Protein AF-A0A401PSS1-F1 (afdb_monomer_lite)

Secondary structure (DSSP, 8-state):
---SHHHHHHHHHHHHHHHHHT--TTHHHHHHHHHHHHHHTT-HHHHHHHHHHHHHHHHHHT-HHHHHHHHHHHHHHHHHHHHHHHHHHT--

Radius of gyration: 17.56 Å; chains: 1; bounding box: 46×33×48 Å

InterPro domains:
  IPR011990 Tetratricopeptide-like helical domain superfamily [G3DSA:1.25.40.10] (1-88)
  IPR011990 Tetratricopeptide-like helical domain superfamily [SSF48452] (2-63)
  IPR019734 Tetratricopeptide repeat [SM00028] (28-61)
  IPR040395 Tetratricopeptide repeat protein 19 [PTHR13143] (2-81)

pLDDT: mean 76.84, std 15.77, range [42.53, 93.88]

Sequence (92 aa):
MKGHHERAYDYVRRASDLARETSHPDEYVILNNLARVLMHKGRYSEAKLVYEEALKQAESKADQPVIERIREGLEELEAKTLKVQVLGEKSY

Foldseek 3Di:
DPDDPPVVVVVLLVVLVVVLPPPPLCPLVVLLVVLVVCLVVVVLVVSLVSLVVSLVVCVSVVVVVSNVSSVVSNVVSVVVVVVVVVVVVPPD

Organism: Scyliorhinus torazame (NCBI:txid75743)

Structure (mmCIF, N/CA/C/O backbone):
data_AF-A0A401PSS1-F1
#
_entry.id   AF-A0A401PSS1-F1
#
loop_
_atom_site.group_PDB
_atom_site.id
_atom_site.type_symbol
_atom_site.label_atom_id
_atom_site.label_alt_id
_atom_site.label_comp_id
_atom_site.label_asym_id
_atom_site.label_entity_id
_atom_site.label_seq_id
_atom_site.pdbx_PDB_ins_code
_atom_site.Cartn_x
_atom_site.Cartn_y
_atom_site.Cartn_z
_atom_site.occupancy
_atom_site.B_iso_or_equiv
_atom_site.auth_seq_id
_atom_site.auth_comp_id
_atom_site.auth_asym_id
_atom_site.auth_atom_id
_atom_site.pdbx_PDB_model_num
ATOM 1 N N . MET A 1 1 ? 23.496 -24.225 7.277 1.00 42.53 1 MET A N 1
ATOM 2 C CA . MET A 1 1 ? 23.989 -24.399 5.894 1.00 42.53 1 MET A CA 1
ATOM 3 C C . MET A 1 1 ? 23.576 -23.183 5.074 1.00 42.53 1 MET A C 1
ATOM 5 O O . MET A 1 1 ? 22.393 -22.983 4.837 1.00 42.53 1 MET A O 1
ATOM 9 N N . LYS A 1 2 ? 24.546 -22.321 4.747 1.00 50.81 2 LYS A N 1
ATOM 10 C CA . LYS A 1 2 ? 24.410 -21.188 3.818 1.00 50.81 2 LYS A CA 1
ATOM 11 C C . LYS A 1 2 ? 24.536 -21.753 2.398 1.00 50.81 2 LYS A C 1
ATOM 13 O O . LYS A 1 2 ? 25.478 -22.501 2.164 1.00 50.81 2 LYS A O 1
ATOM 18 N N . GLY A 1 3 ? 23.616 -21.455 1.481 1.00 52.53 3 GLY A N 1
ATOM 19 C CA . GLY A 1 3 ? 23.775 -21.928 0.094 1.00 52.53 3 GLY A CA 1
ATOM 20 C C . GLY A 1 3 ? 22.576 -21.785 -0.844 1.00 52.53 3 GLY A C 1
ATOM 21 O O . GLY A 1 3 ? 22.767 -21.812 -2.055 1.00 52.53 3 GLY A O 1
ATOM 22 N N . HIS A 1 4 ? 21.356 -21.589 -0.331 1.00 50.53 4 HIS A N 1
ATOM 23 C CA . HIS A 1 4 ? 20.156 -21.499 -1.185 1.00 50.53 4 HIS A CA 1
ATOM 24 C C . HIS A 1 4 ? 19.517 -20.102 -1.260 1.00 50.53 4 HIS A C 1
ATOM 26 O O . HIS A 1 4 ? 18.631 -19.895 -2.081 1.00 50.53 4 HIS A O 1
ATOM 32 N N . HIS A 1 5 ? 19.988 -19.132 -0.466 1.00 52.09 5 HIS A N 1
ATOM 33 C CA . HIS A 1 5 ? 19.406 -17.782 -0.418 1.00 52.09 5 HIS A CA 1
ATOM 34 C C . HIS A 1 5 ? 19.948 -16.823 -1.494 1.00 52.09 5 HIS A C 1
ATOM 36 O O . HIS A 1 5 ? 19.191 -15.995 -1.986 1.00 52.09 5 HIS A O 1
ATOM 42 N N . GLU A 1 6 ? 21.209 -16.950 -1.925 1.00 53.50 6 GLU A N 1
ATOM 43 C CA . GLU A 1 6 ? 21.791 -16.026 -2.921 1.00 53.50 6 GLU A CA 1
ATOM 44 C C . GLU A 1 6 ? 21.245 -16.245 -4.339 1.00 53.50 6 GLU A C 1
ATOM 46 O O . GLU A 1 6 ? 20.906 -15.289 -5.027 1.00 53.50 6 GLU A O 1
ATOM 51 N N . ARG A 1 7 ? 21.066 -17.501 -4.774 1.00 54.69 7 ARG A N 1
ATOM 52 C CA . ARG A 1 7 ? 20.578 -17.797 -6.137 1.00 54.69 7 ARG A CA 1
ATOM 53 C C . ARG A 1 7 ? 19.098 -17.463 -6.331 1.00 54.69 7 ARG A C 1
ATOM 55 O O . ARG A 1 7 ? 18.694 -17.117 -7.437 1.00 54.69 7 ARG A O 1
ATOM 62 N N . ALA A 1 8 ? 18.300 -17.561 -5.267 1.00 55.78 8 ALA A N 1
ATOM 63 C CA . ALA A 1 8 ? 16.896 -17.158 -5.289 1.00 55.78 8 ALA A CA 1
ATOM 64 C C . ALA A 1 8 ? 16.762 -15.640 -5.472 1.00 55.78 8 ALA A C 1
ATOM 66 O O . ALA A 1 8 ? 15.892 -15.184 -6.210 1.00 55.78 8 ALA A O 1
ATOM 67 N N . TYR A 1 9 ? 17.674 -14.872 -4.871 1.00 57.31 9 TYR A N 1
ATOM 68 C CA . TYR A 1 9 ? 17.706 -13.419 -4.997 1.00 57.31 9 TYR A CA 1
ATOM 69 C C . TYR A 1 9 ? 17.975 -12.973 -6.439 1.00 57.31 9 TYR A C 1
ATOM 71 O O . TYR A 1 9 ? 17.272 -12.111 -6.962 1.00 57.31 9 TYR A O 1
ATOM 79 N N . ASP A 1 10 ? 18.923 -13.619 -7.120 1.00 63.38 10 ASP A N 1
ATOM 80 C CA . ASP A 1 10 ? 19.242 -13.307 -8.517 1.00 63.38 10 ASP A CA 1
ATOM 81 C C . ASP A 1 10 ? 18.127 -13.706 -9.492 1.00 63.38 10 ASP A C 1
ATOM 83 O O . ASP A 1 10 ? 17.868 -12.989 -10.462 1.00 63.38 10 ASP A O 1
ATOM 87 N N . TYR A 1 11 ? 17.430 -14.818 -9.235 1.00 62.00 11 TYR A N 1
ATOM 88 C CA . TYR A 1 11 ? 16.277 -15.226 -10.044 1.00 62.00 11 TYR A CA 1
ATOM 89 C C . TYR A 1 11 ? 15.095 -14.272 -9.880 1.00 62.00 11 TYR A C 1
ATOM 91 O O . TYR A 1 11 ? 14.484 -13.882 -10.873 1.00 62.00 11 TYR A O 1
ATOM 99 N N . VAL A 1 12 ? 14.802 -13.854 -8.646 1.00 62.53 12 VAL A N 1
ATOM 100 C CA . VAL A 1 12 ? 13.730 -12.892 -8.359 1.00 62.53 12 VAL A CA 1
ATOM 101 C C . VAL A 1 12 ? 14.068 -11.519 -8.937 1.00 62.53 12 VAL A C 1
ATOM 103 O O . VAL A 1 12 ? 13.203 -10.876 -9.526 1.00 62.53 12 VAL A O 1
ATOM 106 N N . ARG A 1 13 ? 15.335 -11.095 -8.865 1.00 68.31 13 ARG A N 1
ATOM 107 C CA . ARG A 1 13 ? 15.796 -9.846 -9.477 1.00 68.31 13 ARG A CA 1
ATOM 108 C C . ARG A 1 13 ? 15.667 -9.873 -11.003 1.00 68.31 13 ARG A C 1
ATOM 110 O O . ARG A 1 13 ? 15.098 -8.947 -11.566 1.00 68.31 13 ARG A O 1
ATOM 117 N N . ARG A 1 14 ? 16.109 -10.945 -11.671 1.00 66.81 14 ARG A N 1
ATOM 118 C CA . ARG A 1 14 ? 15.966 -11.083 -13.134 1.00 66.81 14 ARG A CA 1
ATOM 119 C C . ARG A 1 14 ? 14.510 -11.193 -13.578 1.00 66.81 14 ARG A C 1
ATOM 121 O O . ARG A 1 14 ? 14.159 -10.643 -14.613 1.00 66.81 14 ARG A O 1
ATOM 128 N N . ALA A 1 15 ? 13.664 -11.871 -12.804 1.00 61.41 15 ALA A N 1
ATOM 129 C CA . ALA A 1 15 ? 12.231 -11.940 -13.075 1.00 61.41 15 ALA A CA 1
ATOM 130 C C . ALA A 1 15 ? 11.553 -10.571 -12.898 1.00 61.41 15 ALA A C 1
ATOM 132 O O . ALA A 1 15 ? 10.693 -10.212 -13.697 1.00 61.41 15 ALA A O 1
ATOM 133 N N . SER A 1 16 ? 11.976 -9.791 -11.898 1.00 59.84 16 SER A N 1
ATOM 134 C CA . SER A 1 16 ? 11.518 -8.412 -11.697 1.00 59.84 16 SER A CA 1
ATOM 135 C C . SER A 1 16 ? 11.944 -7.502 -12.853 1.00 59.84 16 SER A C 1
ATOM 137 O O . SER A 1 16 ? 11.118 -6.762 -13.386 1.00 59.84 16 SER A O 1
ATOM 139 N N . ASP A 1 17 ? 13.194 -7.619 -13.311 1.00 62.50 17 ASP A N 1
ATOM 140 C CA . ASP A 1 17 ? 13.708 -6.881 -14.470 1.00 62.50 17 ASP A CA 1
ATOM 141 C C . ASP A 1 17 ? 12.947 -7.248 -15.762 1.00 62.50 17 ASP A C 1
ATOM 143 O O . ASP A 1 17 ? 12.569 -6.359 -16.520 1.00 62.50 17 ASP A O 1
ATOM 147 N N . LEU A 1 18 ? 12.611 -8.528 -15.967 1.00 58.22 18 LEU A N 1
ATOM 148 C CA . LEU A 1 18 ? 11.814 -8.989 -17.114 1.00 58.22 18 LEU A CA 1
ATOM 149 C C . LEU A 1 18 ? 10.346 -8.526 -17.033 1.00 58.22 18 LEU A C 1
ATOM 151 O O . LEU A 1 18 ? 9.745 -8.139 -18.032 1.00 58.22 18 LEU A O 1
ATOM 155 N N . ALA A 1 19 ? 9.764 -8.494 -15.831 1.00 54.16 19 ALA A N 1
ATOM 156 C CA . ALA A 1 19 ? 8.409 -7.991 -15.602 1.00 54.16 19 ALA A CA 1
ATOM 157 C C . ALA A 1 19 ? 8.304 -6.460 -15.739 1.00 54.16 19 ALA A C 1
ATOM 159 O O . ALA A 1 19 ? 7.197 -5.921 -15.835 1.00 54.16 19 ALA A O 1
ATOM 160 N N . ARG A 1 20 ? 9.424 -5.722 -15.708 1.00 55.88 20 ARG A N 1
ATOM 161 C CA . ARG A 1 20 ? 9.456 -4.288 -16.047 1.00 55.88 20 ARG A CA 1
ATOM 162 C C . ARG A 1 20 ? 9.297 -4.050 -17.552 1.00 55.88 20 ARG A C 1
ATOM 164 O O . ARG A 1 20 ? 8.795 -2.991 -17.910 1.00 55.88 20 ARG A O 1
ATOM 171 N N . GLU A 1 21 ? 9.619 -5.019 -18.412 1.00 52.97 21 GLU A N 1
ATOM 172 C CA . GLU A 1 21 ? 9.481 -4.870 -19.870 1.00 52.97 21 GLU A CA 1
ATOM 173 C C . GLU A 1 21 ? 8.031 -5.011 -20.372 1.00 52.97 21 GLU A C 1
ATOM 175 O O . GLU A 1 21 ? 7.676 -4.409 -21.383 1.00 52.97 21 GLU A O 1
ATOM 180 N N . THR A 1 22 ? 7.142 -5.719 -19.664 1.00 51.28 22 THR A N 1
ATOM 181 C CA . THR A 1 22 ? 5.786 -6.036 -20.172 1.00 51.28 22 THR A CA 1
ATOM 182 C C . THR A 1 22 ? 4.687 -5.016 -19.834 1.00 51.28 22 THR A C 1
ATOM 184 O O . THR A 1 22 ? 3.506 -5.326 -19.976 1.00 51.28 22 THR A O 1
ATOM 187 N N . SER A 1 23 ? 5.060 -3.795 -19.426 1.00 49.41 23 SER A N 1
ATOM 188 C CA . SER A 1 23 ? 4.230 -2.572 -19.477 1.00 49.41 23 SER A CA 1
ATOM 189 C C . SER A 1 23 ? 2.723 -2.745 -19.210 1.00 49.41 23 SER A C 1
ATOM 191 O O . SER A 1 23 ? 1.890 -2.326 -20.007 1.00 49.41 23 SER A O 1
ATOM 193 N N . HIS A 1 24 ? 2.357 -3.283 -18.048 1.00 54.00 24 HIS A N 1
ATOM 194 C CA . HIS A 1 24 ? 1.138 -2.830 -17.366 1.00 54.00 24 HIS A CA 1
ATOM 195 C C . HIS A 1 24 ? 1.596 -2.064 -16.126 1.00 54.00 24 HIS A C 1
ATOM 197 O O . HIS A 1 24 ? 1.667 -2.631 -15.036 1.00 54.00 24 HIS A O 1
ATOM 203 N N . PRO A 1 25 ? 2.054 -0.812 -16.313 1.00 58.62 25 PRO A N 1
ATOM 204 C CA . PRO A 1 25 ? 2.836 -0.100 -15.313 1.00 58.62 25 PRO A CA 1
ATOM 205 C C . PRO A 1 25 ? 2.051 0.314 -14.065 1.00 58.62 25 PRO A C 1
ATOM 207 O O . PRO A 1 25 ? 2.694 0.764 -13.129 1.00 58.62 25 PRO A O 1
ATOM 210 N N . ASP A 1 26 ? 0.729 0.111 -13.995 1.00 71.50 26 ASP A N 1
ATOM 211 C CA . ASP A 1 26 ? -0.119 0.817 -13.020 1.00 71.50 26 ASP A CA 1
ATOM 212 C C . ASP A 1 26 ? -1.051 -0.086 -12.187 1.00 71.50 26 ASP A C 1
ATOM 214 O O . ASP A 1 26 ? -2.022 0.393 -11.599 1.00 71.50 26 ASP A O 1
ATOM 218 N N . GLU A 1 27 ? -0.785 -1.392 -12.096 1.00 80.69 27 GLU A N 1
ATOM 219 C CA . GLU A 1 27 ? -1.612 -2.308 -11.286 1.00 80.69 27 GLU A CA 1
ATOM 220 C C . GLU A 1 27 ? -1.714 -1.844 -9.817 1.00 80.69 27 GLU A C 1
ATOM 222 O O . GLU A 1 27 ? -2.805 -1.726 -9.255 1.00 80.69 27 GLU A O 1
ATOM 227 N N . TYR A 1 28 ? -0.594 -1.424 -9.229 1.00 82.88 28 TYR A N 1
ATOM 228 C CA . TYR A 1 28 ? -0.527 -0.894 -7.865 1.00 82.88 28 TYR A CA 1
ATOM 229 C C . TYR A 1 28 ? -1.214 0.472 -7.698 1.00 82.88 28 TYR A C 1
ATOM 231 O O . TYR A 1 28 ? -1.673 0.805 -6.603 1.00 82.88 28 TYR A O 1
ATOM 239 N N . VAL A 1 29 ? -1.363 1.256 -8.771 1.00 85.06 29 VAL A N 1
ATOM 240 C CA . VAL A 1 29 ? -2.144 2.505 -8.751 1.00 85.06 29 VAL A CA 1
ATOM 241 C C . VAL A 1 29 ? -3.637 2.193 -8.646 1.00 85.06 29 VAL A C 1
ATOM 243 O O . VAL A 1 29 ? -4.357 2.853 -7.888 1.00 85.06 29 VAL A O 1
ATOM 246 N N . ILE A 1 30 ? -4.100 1.167 -9.366 1.00 87.31 30 ILE A N 1
ATOM 247 C CA . ILE A 1 30 ? -5.485 0.687 -9.297 1.00 87.31 30 ILE A CA 1
ATOM 248 C C . ILE A 1 30 ? -5.776 0.135 -7.898 1.00 87.31 30 ILE A C 1
ATOM 250 O O . ILE A 1 30 ? -6.791 0.503 -7.304 1.00 87.31 30 ILE A O 1
ATOM 254 N N . LEU A 1 31 ? -4.866 -0.671 -7.342 1.00 89.19 31 LEU A N 1
ATOM 255 C CA . LEU A 1 31 ? -4.989 -1.201 -5.981 1.00 89.19 31 LEU A CA 1
ATOM 256 C C . LEU A 1 31 ? -5.035 -0.076 -4.935 1.00 89.19 31 LEU A C 1
ATOM 258 O O . LEU A 1 31 ? -5.939 -0.058 -4.103 1.00 89.19 31 LEU A O 1
ATOM 262 N N . ASN A 1 32 ? -4.160 0.931 -5.023 1.00 88.56 32 ASN A N 1
ATOM 263 C CA . ASN A 1 32 ? -4.214 2.104 -4.141 1.00 88.56 32 ASN A CA 1
ATOM 264 C C . ASN A 1 32 ? -5.594 2.792 -4.192 1.00 88.56 32 ASN A C 1
ATOM 266 O O . ASN A 1 32 ? -6.219 3.063 -3.164 1.00 88.56 32 ASN A O 1
ATOM 270 N N . ASN A 1 33 ? -6.124 3.029 -5.392 1.00 89.31 33 ASN A N 1
ATOM 271 C CA . ASN A 1 33 ? -7.435 3.657 -5.538 1.00 89.31 33 ASN A CA 1
ATOM 272 C C . ASN A 1 33 ? -8.571 2.768 -4.989 1.00 89.31 33 ASN A C 1
ATOM 274 O O . ASN A 1 33 ? -9.501 3.286 -4.367 1.00 89.31 33 ASN A O 1
ATOM 278 N N . LEU A 1 34 ? -8.487 1.445 -5.154 1.00 92.06 34 LEU A N 1
ATOM 279 C CA . LEU A 1 34 ? -9.433 0.495 -4.564 1.00 92.06 34 LEU A CA 1
ATOM 280 C C . LEU A 1 34 ? -9.392 0.534 -3.030 1.00 92.06 34 LEU A C 1
ATOM 282 O O . LEU A 1 34 ? -10.448 0.594 -2.398 1.00 92.06 34 LEU A O 1
ATOM 286 N N . ALA A 1 35 ? -8.200 0.568 -2.432 1.00 91.75 35 ALA A N 1
ATOM 287 C CA . ALA A 1 35 ? -8.034 0.670 -0.986 1.00 91.75 35 ALA A CA 1
ATOM 288 C C . ALA A 1 35 ? -8.687 1.946 -0.427 1.00 91.75 35 ALA A C 1
ATOM 290 O O . ALA A 1 35 ? -9.433 1.881 0.552 1.00 91.75 35 ALA A O 1
ATOM 291 N N . ARG A 1 36 ? -8.532 3.088 -1.114 1.00 91.56 36 ARG A N 1
ATOM 292 C CA . ARG A 1 36 ? -9.237 4.335 -0.761 1.00 91.56 36 ARG A CA 1
ATOM 293 C C . ARG A 1 36 ? -10.754 4.177 -0.804 1.00 91.56 36 ARG A C 1
ATOM 295 O O . ARG A 1 36 ? -11.444 4.606 0.118 1.00 91.56 36 ARG A O 1
ATOM 302 N N . VAL A 1 37 ? -11.295 3.547 -1.849 1.00 93.88 37 VAL A N 1
ATOM 303 C CA . VAL A 1 37 ? -12.743 3.295 -1.960 1.00 93.88 37 VAL A CA 1
ATOM 304 C C . VAL A 1 37 ? -13.236 2.397 -0.822 1.00 93.88 37 VAL A C 1
ATOM 306 O O . VAL A 1 37 ? -14.288 2.669 -0.242 1.00 93.88 37 VAL A O 1
ATOM 309 N N . LEU A 1 38 ? -12.487 1.351 -0.469 1.00 91.31 38 LEU A N 1
ATOM 310 C CA . LEU A 1 38 ? -12.810 0.468 0.655 1.00 91.31 38 LEU A CA 1
ATOM 311 C C . LEU A 1 38 ? -12.774 1.219 1.992 1.00 91.31 38 LEU A C 1
ATOM 313 O O . LEU A 1 38 ? -13.700 1.069 2.792 1.00 91.31 38 LEU A O 1
ATOM 317 N N . MET A 1 39 ? -11.783 2.093 2.190 1.00 90.12 39 MET A N 1
ATOM 318 C CA . MET A 1 39 ? -11.691 2.971 3.357 1.00 90.12 39 MET A CA 1
ATOM 319 C C . M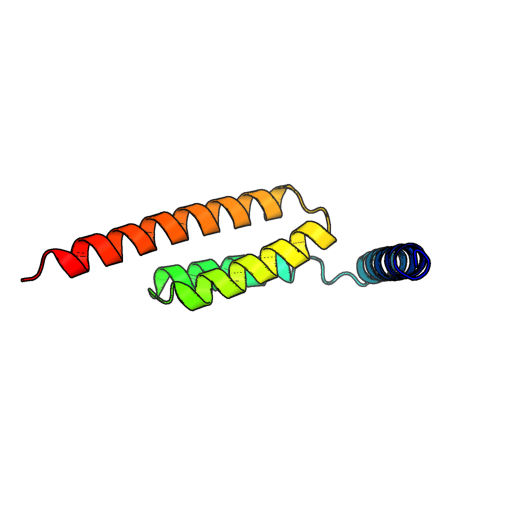ET A 1 39 ? -12.912 3.896 3.460 1.00 90.12 39 MET A C 1
ATOM 321 O O . MET A 1 39 ? -13.515 3.995 4.526 1.00 90.12 39 MET A O 1
ATOM 325 N N . HIS A 1 40 ? -13.344 4.516 2.356 1.00 88.69 40 HIS A N 1
ATOM 326 C CA . HIS A 1 40 ? -14.554 5.349 2.332 1.00 88.69 40 HIS A CA 1
ATOM 327 C C . HIS A 1 40 ? -15.846 4.561 2.595 1.00 88.69 40 HIS A C 1
ATOM 329 O O . HIS A 1 40 ? -16.808 5.124 3.112 1.00 88.69 40 HIS A O 1
ATOM 335 N N . LYS A 1 41 ? -15.872 3.261 2.282 1.00 90.31 41 LYS A N 1
ATOM 336 C CA . LYS A 1 41 ? -16.984 2.354 2.607 1.00 90.31 41 LYS A CA 1
ATOM 337 C C . LYS A 1 41 ? -16.932 1.808 4.042 1.00 90.31 41 LYS A C 1
ATOM 339 O O . LYS A 1 41 ? -17.776 0.992 4.396 1.00 90.31 41 LYS A O 1
ATOM 344 N N . GLY A 1 42 ? -15.948 2.209 4.851 1.00 88.44 42 GLY A N 1
ATOM 345 C CA . GLY A 1 42 ? -15.748 1.704 6.213 1.00 88.44 42 GLY A CA 1
ATOM 346 C C . GLY A 1 42 ? -15.188 0.278 6.283 1.00 88.44 42 GLY A C 1
ATOM 347 O O . GLY A 1 42 ? -15.120 -0.304 7.362 1.00 88.44 42 GLY A O 1
ATOM 348 N N . ARG A 1 43 ? -14.771 -0.302 5.149 1.00 92.00 43 ARG A N 1
ATOM 349 C CA . ARG A 1 43 ? -14.190 -1.653 5.063 1.00 92.00 43 ARG A CA 1
ATOM 350 C C . ARG A 1 43 ? -12.687 -1.588 5.328 1.00 92.00 43 ARG A C 1
ATOM 352 O O . ARG A 1 43 ? -11.875 -1.850 4.443 1.00 92.00 43 ARG A O 1
ATOM 359 N N . TYR A 1 44 ? -12.320 -1.189 6.543 1.00 88.19 44 TYR A N 1
ATOM 360 C CA . TYR A 1 44 ? -10.935 -0.847 6.875 1.00 88.19 44 TYR A CA 1
ATOM 361 C C . TYR A 1 44 ? -9.972 -2.04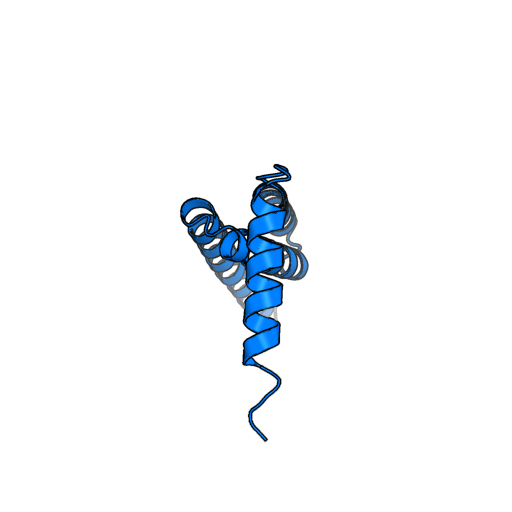0 6.801 1.00 88.19 44 TYR A C 1
ATOM 363 O O . TYR A 1 44 ? -8.868 -1.901 6.282 1.00 88.19 44 TYR A O 1
ATOM 371 N N . SER A 1 45 ? -10.400 -3.230 7.231 1.00 89.00 45 SER A N 1
ATOM 372 C CA . SER A 1 45 ? -9.575 -4.446 7.165 1.00 89.00 45 SER A CA 1
ATOM 373 C C . SER A 1 45 ? -9.218 -4.833 5.727 1.00 89.00 45 SER A C 1
ATOM 375 O O . SER A 1 45 ? -8.089 -5.219 5.450 1.00 89.00 45 SER A O 1
ATOM 377 N N . GLU A 1 46 ? -10.162 -4.687 4.796 1.00 90.69 46 GLU A N 1
ATOM 378 C CA . GLU A 1 46 ? -9.927 -4.977 3.378 1.00 90.69 46 GLU A CA 1
ATOM 379 C C . GLU A 1 46 ? -9.107 -3.879 2.706 1.00 90.69 46 GLU A C 1
ATOM 381 O O . GLU A 1 46 ? -8.235 -4.181 1.900 1.00 90.69 46 GLU A O 1
ATOM 386 N N . ALA A 1 47 ? -9.328 -2.613 3.077 1.00 91.38 47 ALA A N 1
ATOM 387 C CA . ALA A 1 47 ? -8.493 -1.507 2.618 1.00 91.38 47 ALA A CA 1
ATOM 388 C C . ALA A 1 47 ? -7.017 -1.723 2.991 1.00 91.38 47 ALA A C 1
ATOM 390 O O . ALA A 1 47 ? -6.146 -1.487 2.158 1.00 91.38 47 ALA A O 1
ATOM 391 N N . LYS A 1 48 ? -6.738 -2.225 4.203 1.00 91.12 48 LYS A N 1
ATOM 392 C CA . LYS A 1 48 ? -5.374 -2.524 4.662 1.00 91.12 48 LYS A CA 1
ATOM 393 C C . LYS A 1 48 ? -4.688 -3.571 3.789 1.00 91.12 48 LYS A C 1
ATOM 395 O O . LYS A 1 48 ? -3.594 -3.320 3.300 1.00 91.12 48 LYS A O 1
ATOM 400 N N . LEU A 1 49 ? -5.359 -4.697 3.541 1.00 92.88 49 LEU A N 1
ATOM 401 C CA . LEU A 1 49 ? -4.824 -5.777 2.704 1.00 92.88 49 LEU A CA 1
ATOM 402 C C . LEU A 1 49 ? -4.506 -5.289 1.285 1.00 92.88 49 LEU A C 1
ATOM 404 O O . LEU A 1 49 ? -3.436 -5.575 0.754 1.00 92.88 49 LEU A O 1
ATOM 408 N N . VAL A 1 50 ? -5.410 -4.500 0.696 1.00 93.06 50 VAL A N 1
ATOM 409 C CA . VAL A 1 50 ? -5.216 -3.944 -0.651 1.00 93.06 50 VAL A CA 1
ATOM 410 C C . VAL A 1 50 ? -4.075 -2.919 -0.677 1.00 93.06 50 VAL A C 1
ATOM 412 O O . VAL A 1 50 ? -3.306 -2.888 -1.637 1.00 93.06 50 VAL A O 1
ATOM 415 N N . TYR A 1 51 ? -3.916 -2.098 0.365 1.00 92.69 51 TYR A N 1
ATOM 416 C CA . TYR A 1 51 ? -2.781 -1.180 0.471 1.00 92.69 51 TYR A CA 1
ATOM 417 C C . TYR A 1 51 ? -1.439 -1.904 0.626 1.00 92.69 51 TYR A C 1
ATOM 419 O O . TYR A 1 51 ? -0.468 -1.503 -0.008 1.00 92.69 51 TYR A O 1
ATOM 427 N N . GLU A 1 52 ? -1.371 -2.963 1.433 1.00 91.69 52 GLU A N 1
ATOM 428 C CA . GLU A 1 52 ? -0.157 -3.775 1.601 1.00 91.69 52 GLU A CA 1
ATOM 429 C C . GLU A 1 52 ? 0.247 -4.459 0.284 1.00 91.69 52 GLU A C 1
ATOM 431 O O . GLU A 1 52 ? 1.428 -4.492 -0.073 1.00 91.69 52 GLU A O 1
ATOM 436 N N . GLU A 1 53 ? -0.732 -4.946 -0.483 1.00 90.44 53 GLU A N 1
ATOM 437 C CA . GLU A 1 53 ? -0.504 -5.519 -1.811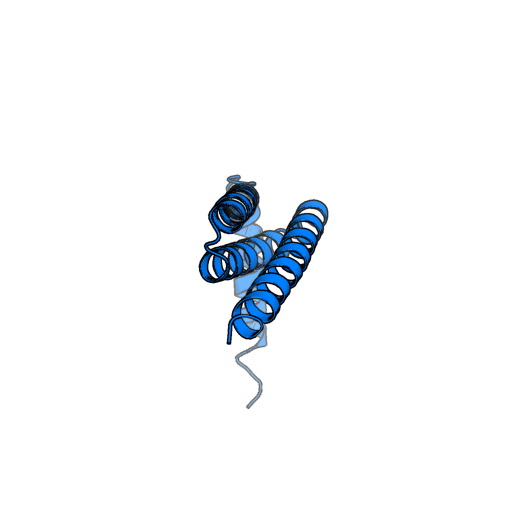 1.00 90.44 53 GLU A CA 1
ATOM 438 C C . GLU A 1 53 ? -0.017 -4.464 -2.816 1.00 90.44 53 GLU A C 1
ATOM 440 O O . GLU A 1 53 ? 0.987 -4.682 -3.502 1.00 90.44 53 GLU A O 1
ATOM 445 N N . ALA A 1 54 ? -0.660 -3.291 -2.843 1.00 90.25 54 ALA A N 1
ATOM 446 C CA . ALA A 1 54 ? -0.232 -2.160 -3.661 1.00 90.25 54 ALA A CA 1
ATOM 447 C C . ALA A 1 54 ? 1.202 -1.727 -3.318 1.00 90.25 54 ALA A C 1
ATOM 449 O O . ALA A 1 54 ? 1.995 -1.456 -4.219 1.00 90.25 54 ALA A O 1
ATOM 450 N N . LEU A 1 55 ? 1.549 -1.687 -2.026 1.00 90.81 55 LEU A N 1
ATOM 451 C CA . LEU A 1 55 ? 2.870 -1.280 -1.551 1.00 90.81 55 LEU A CA 1
ATOM 452 C C . LEU A 1 55 ? 3.943 -2.254 -2.031 1.00 90.81 55 LEU A C 1
ATOM 454 O O . LEU A 1 55 ? 4.939 -1.831 -2.606 1.00 90.81 55 LEU A O 1
ATOM 458 N N . LYS A 1 56 ? 3.708 -3.560 -1.875 1.00 88.69 56 LYS A N 1
ATOM 459 C CA . LYS A 1 56 ? 4.638 -4.602 -2.322 1.00 88.69 56 LYS A CA 1
ATOM 460 C C . LYS A 1 56 ? 4.896 -4.532 -3.829 1.00 88.69 56 LYS A C 1
ATOM 462 O O . LYS A 1 56 ? 6.031 -4.703 -4.276 1.00 88.69 56 LYS A O 1
ATOM 467 N N . GLN A 1 57 ? 3.851 -4.280 -4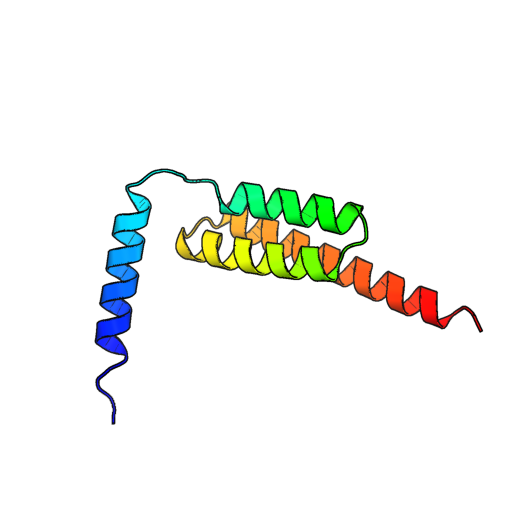.618 1.00 85.81 57 GLN A N 1
ATOM 468 C CA . GLN A 1 57 ? 3.973 -4.115 -6.065 1.00 85.81 57 GLN A CA 1
ATOM 469 C C . GLN A 1 57 ? 4.711 -2.812 -6.435 1.00 85.81 57 GLN A C 1
ATOM 471 O O . GLN A 1 57 ? 5.606 -2.846 -7.281 1.00 85.81 57 GLN A O 1
ATOM 476 N N . ALA A 1 58 ? 4.408 -1.692 -5.772 1.00 86.31 58 ALA A N 1
ATOM 477 C CA . ALA A 1 58 ? 5.070 -0.406 -6.001 1.00 86.31 58 ALA A CA 1
ATOM 478 C C . ALA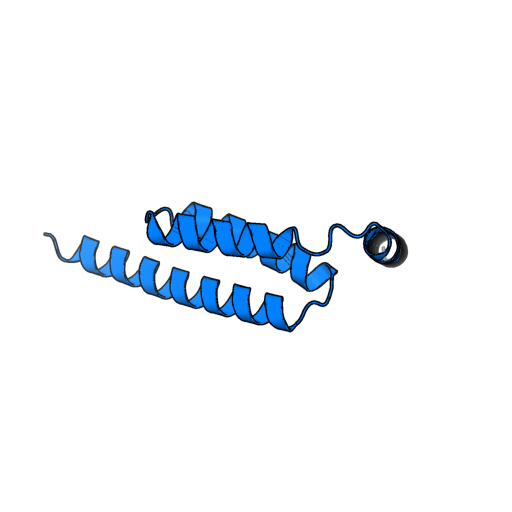 A 1 58 ? 6.561 -0.434 -5.598 1.00 86.31 58 ALA A C 1
ATOM 480 O O . ALA A 1 58 ? 7.416 0.026 -6.358 1.00 86.31 58 ALA A O 1
ATOM 481 N N . GLU A 1 59 ? 6.898 -1.059 -4.463 1.00 85.31 59 GLU A N 1
ATOM 482 C CA . GLU A 1 59 ? 8.276 -1.307 -4.008 1.00 85.31 59 GLU A CA 1
ATOM 483 C C . GLU A 1 59 ? 9.044 -2.189 -4.996 1.00 85.31 59 GLU A C 1
ATOM 485 O O . GLU A 1 59 ? 10.186 -1.885 -5.342 1.00 85.31 59 GLU A O 1
ATOM 490 N N . SER A 1 60 ? 8.399 -3.225 -5.541 1.00 82.31 60 SER A N 1
ATOM 491 C CA . SER A 1 60 ? 8.994 -4.062 -6.589 1.00 82.31 60 SER A CA 1
ATOM 492 C C . SER A 1 60 ? 9.296 -3.289 -7.876 1.00 82.31 60 SER A C 1
ATOM 494 O O . SER A 1 60 ? 10.184 -3.694 -8.629 1.00 82.31 60 SER A O 1
ATOM 496 N N . LYS A 1 61 ? 8.555 -2.214 -8.162 1.00 80.00 61 LYS A N 1
ATOM 497 C CA . LYS A 1 61 ? 8.753 -1.354 -9.339 1.00 80.00 61 LYS A CA 1
ATOM 498 C C . LYS A 1 61 ? 9.647 -0.144 -9.055 1.00 80.00 61 LYS A C 1
ATOM 500 O O . LYS A 1 61 ? 10.015 0.550 -10.003 1.00 80.00 61 LYS A O 1
ATOM 505 N N . ALA A 1 62 ? 10.046 0.053 -7.794 1.00 81.56 62 ALA A N 1
ATOM 506 C CA . ALA A 1 62 ? 10.770 1.222 -7.303 1.00 81.56 62 ALA A CA 1
ATOM 507 C C . ALA A 1 62 ? 10.067 2.556 -7.640 1.00 81.56 62 ALA A C 1
ATOM 509 O O . ALA A 1 62 ? 10.727 3.565 -7.894 1.00 81.56 62 ALA A O 1
ATOM 510 N N . ASP A 1 63 ? 8.728 2.562 -7.651 1.00 80.94 63 ASP A N 1
ATOM 511 C CA . ASP A 1 63 ? 7.925 3.770 -7.870 1.00 80.94 63 ASP A CA 1
ATOM 512 C C . ASP A 1 63 ? 7.773 4.541 -6.553 1.00 80.94 63 ASP A C 1
ATOM 514 O O . ASP A 1 63 ? 6.788 4.404 -5.823 1.00 80.94 63 ASP A O 1
ATOM 518 N N . GLN A 1 64 ? 8.795 5.336 -6.227 1.00 79.81 64 GLN A N 1
ATOM 519 C CA . GLN A 1 64 ? 8.837 6.089 -4.975 1.00 79.81 64 GLN A CA 1
ATOM 520 C C . GLN A 1 64 ? 7.627 7.022 -4.781 1.00 79.81 64 GLN A C 1
ATOM 522 O O . GLN A 1 64 ? 7.047 6.992 -3.695 1.00 79.81 64 GLN A O 1
ATOM 527 N N . PRO A 1 65 ? 7.188 7.809 -5.785 1.00 84.50 65 PRO A N 1
ATOM 528 C CA . PRO A 1 65 ? 5.983 8.626 -5.652 1.00 84.50 65 PRO A CA 1
ATOM 529 C C . PRO A 1 65 ? 4.736 7.833 -5.243 1.00 84.50 65 PRO A C 1
ATOM 531 O O . PRO A 1 65 ? 3.961 8.293 -4.402 1.00 84.50 65 PRO A O 1
ATOM 534 N N . VAL A 1 66 ? 4.523 6.641 -5.810 1.00 83.50 66 VAL A N 1
ATOM 535 C CA . VAL A 1 66 ? 3.338 5.842 -5.477 1.00 83.50 66 VAL A CA 1
ATOM 536 C C . VAL A 1 66 ? 3.487 5.119 -4.138 1.00 83.50 66 VAL A C 1
ATOM 538 O O . VAL A 1 66 ? 2.498 5.012 -3.410 1.00 83.50 66 VAL A O 1
ATOM 541 N N . ILE A 1 67 ? 4.701 4.701 -3.771 1.00 88.25 67 ILE A N 1
ATOM 542 C CA . ILE A 1 67 ? 5.018 4.146 -2.445 1.00 88.25 67 ILE A CA 1
ATOM 543 C C . ILE A 1 67 ? 4.644 5.138 -1.340 1.00 88.25 67 ILE A C 1
ATOM 545 O O . ILE A 1 67 ? 3.916 4.764 -0.418 1.00 88.25 67 ILE A O 1
ATOM 549 N N . GLU A 1 68 ? 5.076 6.399 -1.444 1.00 91.12 68 GLU A N 1
ATOM 550 C CA . GLU A 1 68 ? 4.741 7.417 -0.438 1.00 91.12 68 GLU A CA 1
ATOM 551 C C . GLU A 1 68 ? 3.224 7.643 -0.366 1.00 91.12 68 GLU A C 1
ATOM 553 O O . GLU A 1 68 ? 2.640 7.620 0.715 1.00 91.12 68 GLU A O 1
ATOM 558 N N . ARG A 1 69 ? 2.541 7.709 -1.517 1.00 89.69 69 ARG A N 1
ATOM 559 C CA . ARG A 1 69 ? 1.078 7.874 -1.565 1.00 89.69 69 ARG A CA 1
ATOM 560 C C . ARG A 1 69 ? 0.314 6.705 -0.930 1.00 89.69 69 ARG A C 1
ATOM 562 O O . ARG A 1 69 ? -0.781 6.893 -0.403 1.00 89.69 69 ARG A O 1
ATOM 569 N N . ILE A 1 70 ? 0.843 5.483 -1.024 1.00 90.62 70 ILE A N 1
ATOM 570 C CA . ILE A 1 70 ? 0.258 4.295 -0.384 1.00 90.62 70 ILE A CA 1
ATOM 571 C C . ILE A 1 70 ? 0.490 4.330 1.130 1.00 90.62 70 ILE A C 1
ATOM 573 O O . ILE A 1 70 ? -0.430 4.022 1.887 1.00 90.62 70 ILE A O 1
ATOM 577 N N . ARG A 1 71 ? 1.680 4.746 1.578 1.00 92.50 71 ARG A N 1
ATOM 578 C CA . ARG A 1 71 ? 2.004 4.896 3.005 1.00 92.50 71 ARG A CA 1
ATOM 579 C C . ARG A 1 71 ? 1.134 5.950 3.679 1.00 92.50 71 ARG A C 1
ATOM 581 O O . ARG A 1 71 ? 0.538 5.653 4.708 1.00 92.50 71 ARG A O 1
ATOM 588 N N . GLU A 1 72 ? 0.964 7.111 3.052 1.00 93.19 72 GLU A N 1
ATOM 589 C CA . GLU A 1 72 ? 0.032 8.147 3.518 1.00 93.19 72 GLU A CA 1
ATOM 590 C C . GLU A 1 72 ? -1.398 7.594 3.666 1.00 93.19 72 GLU A C 1
ATOM 592 O O . GLU A 1 72 ? -2.078 7.842 4.662 1.00 93.19 72 GLU A O 1
ATOM 597 N N . GLY A 1 73 ? -1.847 6.786 2.699 1.00 91.38 73 GLY A N 1
ATOM 598 C CA . GLY A 1 73 ? -3.152 6.124 2.752 1.00 91.38 73 GLY A CA 1
ATOM 599 C C . GLY A 1 73 ? -3.291 5.120 3.903 1.00 91.38 73 GLY A C 1
ATOM 600 O O . GLY A 1 73 ? -4.345 5.056 4.536 1.00 91.38 73 GLY A O 1
ATOM 601 N N . LEU A 1 74 ? -2.232 4.362 4.204 1.00 90.69 74 LEU A N 1
ATOM 602 C CA . LEU A 1 74 ? -2.180 3.448 5.350 1.00 90.69 74 LEU A CA 1
ATOM 603 C C . LEU A 1 74 ? -2.203 4.196 6.687 1.00 90.69 74 LEU A C 1
ATOM 605 O O . LEU A 1 74 ? -2.914 3.783 7.601 1.00 90.69 74 LEU A O 1
ATOM 609 N N . GLU A 1 75 ? -1.479 5.308 6.804 1.00 92.88 75 GLU A N 1
ATOM 610 C CA . GLU A 1 75 ? -1.509 6.149 8.005 1.00 92.88 75 GLU A CA 1
ATOM 611 C C . GLU A 1 75 ? -2.908 6.734 8.247 1.00 92.88 75 GLU A C 1
ATOM 613 O O . GLU A 1 75 ? -3.426 6.688 9.368 1.00 92.88 75 GLU A O 1
ATOM 618 N N . GLU A 1 76 ? -3.569 7.223 7.191 1.00 91.56 76 GLU A N 1
ATOM 619 C CA . GLU A 1 76 ? -4.946 7.716 7.279 1.00 91.56 76 GLU A CA 1
ATOM 620 C C . GLU A 1 76 ? -5.918 6.600 7.700 1.00 91.56 76 GLU A C 1
ATOM 622 O O . GLU A 1 76 ? -6.810 6.817 8.530 1.00 91.56 76 GLU A O 1
ATOM 627 N N . LEU A 1 77 ? -5.739 5.395 7.152 1.00 90.88 77 LEU A N 1
ATOM 628 C CA . LEU A 1 77 ? -6.540 4.222 7.484 1.00 90.88 77 LEU A CA 1
ATOM 629 C C . LEU A 1 77 ? -6.423 3.847 8.968 1.00 90.88 77 LEU A C 1
ATOM 631 O O . LEU A 1 77 ? -7.444 3.614 9.624 1.00 90.88 77 LEU A O 1
ATOM 635 N N . GLU A 1 78 ? -5.203 3.803 9.504 1.00 89.00 78 GLU A N 1
ATOM 636 C CA . GLU A 1 78 ? -4.939 3.509 10.917 1.00 89.00 78 GLU A CA 1
ATOM 637 C C . GLU A 1 78 ? -5.573 4.576 11.821 1.00 89.00 78 GLU A C 1
ATOM 639 O O . 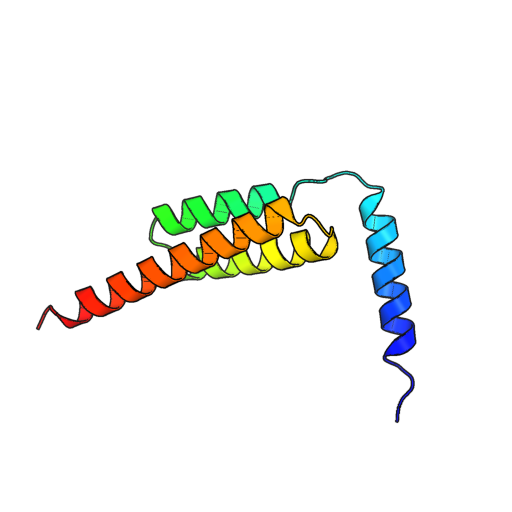GLU A 1 78 ? -6.292 4.248 12.769 1.00 89.00 78 GLU A O 1
ATOM 644 N N . ALA A 1 79 ? -5.437 5.861 11.473 1.00 88.81 79 ALA A N 1
ATOM 645 C CA . ALA A 1 79 ? -6.065 6.950 12.219 1.00 88.81 79 ALA A CA 1
ATOM 646 C C . ALA A 1 79 ? -7.603 6.831 12.256 1.00 88.81 79 ALA A C 1
ATOM 648 O O . ALA A 1 79 ? -8.228 7.052 13.301 1.00 88.81 79 ALA A O 1
ATOM 649 N N . LYS A 1 80 ? -8.238 6.453 11.135 1.00 84.50 80 LYS A N 1
ATOM 650 C CA . LYS A 1 80 ? -9.693 6.221 11.089 1.00 84.50 80 LYS A CA 1
ATOM 651 C C . LYS A 1 80 ? -10.108 4.985 11.882 1.00 84.50 80 LYS A C 1
ATOM 653 O O . LYS A 1 80 ? -11.119 5.039 12.581 1.00 84.50 80 LYS A O 1
ATOM 658 N N . THR A 1 81 ? -9.338 3.904 11.800 1.00 84.00 81 THR A N 1
ATOM 659 C CA . THR A 1 81 ? -9.623 2.647 12.508 1.00 84.00 81 THR A CA 1
ATOM 660 C C . THR A 1 81 ? -9.570 2.852 14.023 1.00 84.00 81 THR A C 1
ATOM 662 O O . THR A 1 81 ? -10.515 2.487 14.725 1.00 84.00 81 THR A O 1
ATOM 665 N N . LEU A 1 82 ? -8.539 3.548 14.514 1.00 83.69 82 LEU A N 1
ATOM 666 C CA . LEU A 1 82 ? -8.401 3.919 15.926 1.00 83.69 82 LEU A CA 1
ATOM 667 C C . LEU A 1 82 ? -9.568 4.790 16.405 1.00 83.69 82 LEU A C 1
ATOM 669 O O . LEU A 1 82 ? -10.147 4.542 17.462 1.00 83.69 82 LEU A O 1
ATOM 673 N N . LYS A 1 83 ? -9.974 5.790 15.611 1.00 78.12 83 LYS A N 1
ATOM 674 C CA . LYS A 1 83 ? -11.114 6.655 15.953 1.00 78.12 83 LYS A CA 1
ATOM 675 C C . LYS A 1 83 ? -12.423 5.869 16.078 1.00 78.12 83 LYS A C 1
ATOM 677 O O . LYS A 1 83 ? -13.231 6.180 16.951 1.00 78.12 83 LYS A O 1
ATOM 682 N N . VAL A 1 84 ? -12.639 4.868 15.225 1.00 76.75 84 VAL A N 1
ATOM 683 C CA . VAL A 1 84 ? -13.835 4.014 15.276 1.00 76.75 84 VAL A CA 1
ATOM 684 C C . VAL A 1 84 ? -13.838 3.126 16.522 1.00 76.75 84 VAL A C 1
ATOM 686 O O . VAL A 1 84 ? -14.875 3.037 17.176 1.00 76.75 84 VAL A O 1
ATOM 689 N N . GLN A 1 85 ? -12.699 2.541 16.907 1.00 70.69 85 GLN A N 1
ATOM 690 C CA . GLN A 1 85 ? -12.591 1.759 18.148 1.00 70.69 85 GLN A CA 1
ATOM 691 C C . GLN A 1 85 ? -12.886 2.608 19.392 1.00 70.69 85 GLN A C 1
ATOM 693 O O . GLN A 1 85 ? -13.735 2.243 20.200 1.00 70.69 85 GLN A O 1
ATOM 698 N N . VAL A 1 86 ? -12.278 3.794 19.494 1.00 72.88 86 VAL A N 1
ATOM 699 C CA . VAL A 1 86 ? -12.453 4.690 20.653 1.00 72.88 86 VAL A CA 1
ATOM 700 C C . VAL A 1 86 ? -13.893 5.206 20.787 1.00 72.88 86 VAL A C 1
ATOM 702 O O . VAL A 1 86 ? -14.376 5.434 21.896 1.00 72.88 86 VAL A O 1
ATOM 705 N N . LEU A 1 87 ? -14.602 5.415 19.673 1.00 65.81 87 LEU A N 1
ATOM 706 C CA . LEU A 1 87 ? -16.009 5.835 19.698 1.00 65.81 87 LEU A CA 1
ATOM 707 C C . LEU A 1 87 ? -16.968 4.676 20.009 1.00 65.81 87 LEU A C 1
ATOM 709 O O . LEU A 1 87 ? -18.008 4.913 20.620 1.00 65.81 87 LEU A O 1
ATOM 713 N N . GLY A 1 88 ? -16.615 3.442 19.635 1.00 58.75 88 GLY A N 1
ATOM 714 C CA . GLY A 1 88 ? -17.379 2.242 19.985 1.00 58.75 88 GLY A CA 1
ATOM 715 C C . GLY A 1 88 ? -17.352 1.926 21.483 1.00 58.75 88 GLY A C 1
ATOM 716 O O . GLY A 1 88 ? -18.355 1.484 22.033 1.00 58.75 88 GLY A O 1
ATOM 717 N N . GLU A 1 89 ? -16.244 2.224 22.165 1.00 56.94 89 GLU A N 1
ATOM 718 C CA . GLU A 1 89 ? -16.078 1.972 23.606 1.00 56.94 89 GLU A CA 1
ATOM 719 C C . GLU A 1 89 ? -16.805 2.986 24.507 1.00 56.94 89 GLU A C 1
ATOM 721 O O . GLU A 1 89 ? -17.059 2.698 25.673 1.00 56.94 89 GLU A O 1
ATOM 726 N N . LYS A 1 90 ? -17.189 4.161 23.986 1.00 54.94 90 LYS A N 1
ATOM 727 C CA . LYS A 1 90 ? -17.903 5.206 24.752 1.00 54.94 90 LYS A CA 1
ATOM 728 C C . LYS A 1 90 ? -19.428 5.045 24.794 1.00 54.94 90 LYS A C 1
ATOM 730 O O . LYS A 1 90 ? -20.105 5.929 25.311 1.00 54.94 90 LYS A O 1
ATOM 735 N N . SER A 1 91 ? -19.972 3.959 24.247 1.00 50.66 91 SER A N 1
ATOM 736 C CA . SER A 1 91 ? -21.409 3.653 24.298 1.00 50.66 91 SER A CA 1
ATOM 737 C C . SER A 1 91 ? -21.700 2.537 25.306 1.00 50.66 91 SER A C 1
ATOM 739 O O . SER A 1 91 ? -22.072 1.442 24.898 1.00 50.66 91 SER A O 1
ATOM 741 N N . TYR A 1 92 ? -21.511 2.804 26.601 1.00 43.88 92 TYR A N 1
ATOM 742 C CA . TYR A 1 92 ? -22.029 1.990 27.710 1.00 43.88 92 TYR A CA 1
ATOM 743 C C . TYR A 1 92 ? -22.391 2.877 28.899 1.00 43.88 92 TYR A C 1
ATOM 745 O O . TYR A 1 92 ? -21.629 3.834 29.168 1.00 43.88 92 TYR A O 1
#